Protein AF-A0A0L6UCV4-F1 (afdb_monomer_lite)

Structure (mmCIF, N/CA/C/O backbone):
data_AF-A0A0L6UCV4-F1
#
_entry.id   AF-A0A0L6UCV4-F1
#
loop_
_atom_site.group_PDB
_atom_site.id
_atom_site.type_symbol
_atom_site.label_atom_id
_atom_site.label_alt_id
_atom_site.label_comp_id
_atom_site.label_asym_id
_atom_site.label_entity_id
_atom_site.label_seq_id
_atom_site.pdbx_PDB_ins_code
_atom_site.Cartn_x
_atom_site.Cartn_y
_atom_site.Cartn_z
_atom_site.occupancy
_atom_site.B_iso_or_equiv
_atom_site.auth_seq_id
_atom_site.auth_comp_id
_atom_site.auth_asym_id
_atom_site.auth_atom_id
_atom_site.pdbx_PDB_model_num
ATOM 1 N N . MET A 1 1 ? 5.049 -22.445 -0.123 1.00 30.50 1 MET A N 1
ATOM 2 C CA . MET A 1 1 ? 5.951 -21.319 -0.442 1.00 30.50 1 MET A CA 1
ATOM 3 C C . MET A 1 1 ? 5.104 -20.078 -0.670 1.00 30.50 1 MET A C 1
ATOM 5 O O . MET A 1 1 ? 4.437 -19.988 -1.695 1.00 30.50 1 MET A O 1
ATOM 9 N N . SER A 1 2 ? 5.049 -19.165 0.298 1.00 37.09 2 SER A N 1
ATOM 10 C CA . SER A 1 2 ? 4.362 -17.883 0.118 1.00 37.09 2 SER A CA 1
ATOM 11 C C . SER A 1 2 ? 5.200 -17.048 -0.833 1.00 37.09 2 SER A C 1
ATOM 13 O O . SER A 1 2 ? 6.263 -16.565 -0.464 1.00 37.09 2 SER A O 1
ATOM 15 N N . ASN A 1 3 ? 4.762 -16.945 -2.084 1.00 39.03 3 ASN A N 1
ATOM 16 C CA . ASN A 1 3 ? 5.388 -16.076 -3.066 1.00 39.03 3 ASN A CA 1
ATOM 17 C C . ASN A 1 3 ? 5.055 -14.634 -2.667 1.00 39.03 3 ASN A C 1
ATOM 19 O O . ASN A 1 3 ? 4.104 -14.044 -3.178 1.00 39.03 3 ASN A O 1
ATOM 23 N N . SER A 1 4 ? 5.787 -14.098 -1.690 1.00 46.34 4 SER A N 1
ATOM 24 C CA . SER A 1 4 ? 5.832 -12.683 -1.338 1.00 46.34 4 SER A CA 1
ATOM 25 C C . SER A 1 4 ? 6.437 -11.934 -2.522 1.00 46.34 4 SER A C 1
ATOM 27 O O . SER A 1 4 ? 7.593 -11.522 -2.511 1.00 46.34 4 SER A O 1
ATOM 29 N N . LYS A 1 5 ? 5.666 -11.839 -3.609 1.00 56.22 5 LYS A N 1
ATOM 30 C CA . LYS A 1 5 ? 5.983 -11.017 -4.767 1.00 56.22 5 LYS A CA 1
ATOM 31 C C . LYS A 1 5 ? 5.950 -9.583 -4.276 1.00 56.22 5 LYS A C 1
ATOM 33 O O . LYS A 1 5 ? 4.869 -9.037 -4.067 1.00 56.22 5 LYS A O 1
ATOM 38 N N . ASN A 1 6 ? 7.139 -9.033 -4.053 1.00 70.44 6 ASN A N 1
ATOM 39 C CA . ASN A 1 6 ? 7.368 -7.642 -3.696 1.00 70.44 6 ASN A CA 1
ATOM 40 C C . ASN A 1 6 ? 6.399 -6.751 -4.475 1.00 70.44 6 ASN A C 1
ATOM 42 O O . ASN A 1 6 ? 6.364 -6.786 -5.712 1.00 70.44 6 ASN A O 1
ATOM 46 N N . LEU A 1 7 ? 5.570 -6.002 -3.748 1.00 77.12 7 LEU A N 1
ATOM 47 C CA . LEU A 1 7 ? 4.728 -5.001 -4.379 1.00 77.12 7 LEU A CA 1
ATOM 48 C C . LEU A 1 7 ? 5.632 -4.031 -5.143 1.00 77.12 7 LEU A C 1
ATOM 50 O O . LEU A 1 7 ? 6.724 -3.710 -4.671 1.00 77.12 7 LEU A O 1
ATOM 54 N N . PRO A 1 8 ? 5.231 -3.611 -6.352 1.00 75.44 8 PRO A N 1
ATOM 55 C CA . PRO A 1 8 ? 6.078 -2.762 -7.167 1.00 75.44 8 PRO A CA 1
ATOM 56 C C . PRO A 1 8 ? 6.280 -1.426 -6.457 1.00 75.44 8 PRO A C 1
ATOM 58 O O . PRO A 1 8 ? 5.323 -0.819 -5.972 1.00 75.44 8 PRO A O 1
ATOM 61 N N . VAL A 1 9 ? 7.517 -0.943 -6.455 1.00 82.00 9 VAL A N 1
ATOM 62 C CA . VAL A 1 9 ? 7.798 0.433 -6.059 1.00 82.00 9 VAL A CA 1
ATOM 63 C C . VAL A 1 9 ? 7.415 1.355 -7.220 1.00 82.00 9 VAL A C 1
ATOM 65 O O . VAL A 1 9 ? 7.690 1.035 -8.377 1.00 82.00 9 VAL A O 1
ATOM 68 N N . LEU A 1 10 ? 6.777 2.493 -6.939 1.00 79.00 10 LEU A N 1
ATOM 69 C CA . LEU A 1 10 ? 6.310 3.444 -7.954 1.00 79.00 10 LEU A CA 1
ATOM 70 C C . LEU A 1 10 ? 7.455 3.976 -8.830 1.00 79.00 10 LEU A C 1
ATOM 72 O O . LEU A 1 10 ? 7.231 4.318 -9.980 1.00 79.00 10 LEU A O 1
ATOM 76 N N . THR A 1 11 ? 8.691 4.009 -8.333 1.00 77.12 11 THR A N 1
ATOM 77 C CA . THR A 1 11 ? 9.872 4.384 -9.130 1.00 77.12 11 THR A CA 1
ATOM 78 C C . THR A 1 11 ? 10.217 3.373 -10.229 1.00 77.12 11 THR A C 1
ATOM 80 O O . THR A 1 11 ? 10.888 3.734 -11.189 1.00 77.12 11 THR A O 1
ATOM 83 N N . ALA A 1 12 ? 9.751 2.125 -10.119 1.00 76.38 12 ALA A N 1
ATOM 84 C CA . ALA A 1 12 ? 10.045 1.039 -11.055 1.00 76.38 12 ALA A CA 1
ATOM 85 C C . ALA A 1 12 ? 8.912 0.772 -12.067 1.00 76.38 12 ALA A C 1
ATOM 87 O O . ALA A 1 12 ? 8.992 -0.169 -12.857 1.00 76.38 12 ALA A O 1
ATOM 88 N N . THR A 1 13 ? 7.816 1.537 -12.033 1.00 80.38 13 THR A N 1
ATOM 89 C CA . THR A 1 13 ? 6.656 1.321 -12.911 1.00 80.38 13 THR A CA 1
ATOM 90 C C . THR A 1 13 ? 5.845 2.607 -13.107 1.00 80.38 13 THR A C 1
ATOM 92 O O . THR A 1 13 ? 6.114 3.620 -12.478 1.00 80.38 13 THR A O 1
ATOM 95 N N . ASN A 1 14 ? 4.832 2.598 -13.977 1.00 87.19 14 ASN A N 1
ATOM 96 C CA . ASN A 1 14 ? 3.912 3.733 -14.086 1.00 87.19 14 ASN A CA 1
ATOM 97 C C . ASN A 1 14 ? 2.815 3.674 -13.008 1.00 87.19 14 ASN A C 1
ATOM 99 O O . ASN A 1 14 ? 2.485 2.610 -12.476 1.00 87.19 14 ASN A O 1
ATOM 103 N N . PHE A 1 15 ? 2.209 4.827 -12.723 1.00 84.69 15 PHE A N 1
ATOM 104 C CA . PHE A 1 15 ? 1.212 4.968 -11.661 1.00 84.69 15 PHE A CA 1
ATOM 105 C C . PHE A 1 15 ? 0.012 4.021 -11.810 1.00 84.69 15 PHE A C 1
ATOM 107 O O . PHE A 1 15 ? -0.452 3.463 -10.817 1.00 84.69 15 PHE A O 1
ATOM 114 N N . SER A 1 16 ? -0.472 3.785 -13.032 1.00 89.25 16 SER A N 1
ATOM 115 C CA . SER A 1 16 ? -1.620 2.904 -13.279 1.00 89.25 16 SER A CA 1
ATOM 116 C C . SER A 1 16 ? -1.312 1.449 -12.922 1.00 89.25 16 SER A C 1
ATOM 118 O O . SER A 1 16 ? -2.075 0.813 -12.193 1.00 89.25 16 SER A O 1
ATOM 120 N N . ALA A 1 17 ? -0.169 0.930 -13.377 1.00 87.12 17 ALA A N 1
ATOM 121 C CA . ALA A 1 17 ? 0.267 -0.432 -13.075 1.00 87.12 17 ALA A CA 1
ATOM 122 C C . ALA A 1 17 ? 0.569 -0.625 -11.579 1.00 87.12 17 ALA A C 1
ATOM 124 O O . ALA A 1 17 ? 0.193 -1.645 -10.991 1.00 87.12 17 ALA A O 1
ATOM 125 N N . TRP A 1 18 ? 1.197 0.373 -10.954 1.00 89.69 18 TRP A N 1
ATOM 126 C CA . TRP A 1 18 ? 1.409 0.425 -9.508 1.00 89.69 18 TRP A CA 1
ATOM 127 C C . TRP A 1 18 ? 0.085 0.349 -8.741 1.00 89.69 18 TRP A C 1
ATOM 129 O O . TRP A 1 18 ? -0.103 -0.536 -7.902 1.00 89.69 18 TRP A O 1
ATOM 139 N N . LYS A 1 19 ? -0.866 1.224 -9.088 1.00 89.81 19 LYS A N 1
ATOM 140 C CA . LYS A 1 19 ? -2.174 1.330 -8.436 1.00 89.81 19 LYS A CA 1
ATOM 141 C C . LYS A 1 19 ? -2.943 0.014 -8.502 1.00 89.81 19 LYS A C 1
ATOM 143 O O . LYS A 1 19 ? -3.444 -0.431 -7.474 1.00 89.81 19 LYS A O 1
ATOM 148 N N . ILE A 1 20 ? -2.994 -0.633 -9.670 1.00 91.38 20 ILE A N 1
ATOM 149 C CA . ILE A 1 20 ? -3.680 -1.925 -9.849 1.00 91.38 20 ILE A CA 1
ATOM 150 C C . ILE A 1 20 ? -3.091 -2.992 -8.918 1.00 91.38 20 ILE A C 1
ATOM 152 O O . ILE A 1 20 ? -3.837 -3.710 -8.253 1.00 91.38 20 ILE A O 1
ATOM 156 N N . LYS A 1 21 ? -1.759 -3.083 -8.823 1.00 90.94 21 LYS A N 1
ATOM 157 C CA . LYS A 1 21 ? -1.092 -4.083 -7.977 1.00 90.94 21 LYS A CA 1
ATOM 158 C C . LYS A 1 21 ? -1.308 -3.826 -6.485 1.00 90.94 21 LYS A C 1
ATOM 160 O O . LYS A 1 21 ? -1.640 -4.760 -5.759 1.00 90.94 21 LYS A O 1
ATOM 165 N N . VAL A 1 22 ? -1.192 -2.575 -6.037 1.00 90.31 22 VAL A N 1
ATOM 166 C CA . VAL A 1 22 ? -1.467 -2.194 -4.640 1.00 90.31 22 VAL A CA 1
ATOM 167 C C . VAL A 1 22 ? -2.930 -2.457 -4.274 1.00 90.31 22 VAL A C 1
ATOM 169 O O . VAL A 1 22 ? -3.213 -3.005 -3.207 1.00 90.31 22 VAL A O 1
ATOM 172 N N . GLN A 1 23 ? -3.869 -2.123 -5.165 1.00 91.75 23 GLN A N 1
ATOM 173 C CA . GLN A 1 23 ? -5.289 -2.411 -4.964 1.00 91.75 23 GLN A CA 1
ATOM 174 C C . GLN A 1 23 ? -5.553 -3.915 -4.882 1.00 91.75 23 GLN A C 1
ATOM 176 O O . GLN A 1 23 ? -6.203 -4.352 -3.935 1.00 91.75 23 GLN A O 1
ATOM 181 N N . GLY A 1 24 ? -5.007 -4.704 -5.812 1.00 92.06 24 GLY A N 1
ATOM 182 C CA . GLY A 1 24 ? -5.140 -6.162 -5.813 1.00 92.06 24 GLY A CA 1
ATOM 183 C C . GLY A 1 24 ? -4.606 -6.799 -4.529 1.00 92.06 24 GLY A C 1
ATOM 184 O O . GLY A 1 24 ? -5.272 -7.648 -3.941 1.00 92.06 24 GLY A O 1
ATOM 185 N N . TYR A 1 25 ? -3.465 -6.326 -4.028 1.00 92.12 25 TYR A N 1
ATOM 186 C CA . TYR A 1 25 ? -2.932 -6.757 -2.736 1.00 92.12 25 TYR A CA 1
ATOM 187 C C . TYR A 1 25 ? -3.873 -6.407 -1.581 1.00 92.12 25 TYR A C 1
ATOM 189 O O . TYR A 1 25 ? -4.252 -7.266 -0.788 1.00 92.12 25 TYR A O 1
ATOM 197 N N . CYS A 1 26 ? -4.344 -5.160 -1.514 1.00 92.12 26 CYS A N 1
ATOM 198 C CA . CYS A 1 26 ? -5.293 -4.767 -0.478 1.00 92.12 26 CYS A CA 1
ATOM 199 C C . CYS A 1 26 ? -6.603 -5.571 -0.556 1.00 92.12 26 CYS A C 1
ATOM 201 O O . CYS A 1 26 ? -7.198 -5.844 0.482 1.00 92.12 26 CYS A O 1
ATOM 203 N N . MET A 1 27 ? -7.059 -5.982 -1.744 1.00 93.00 27 MET A N 1
ATOM 204 C CA . MET A 1 27 ? -8.223 -6.866 -1.892 1.00 93.00 27 MET A CA 1
ATOM 205 C C . MET A 1 27 ? -7.956 -8.257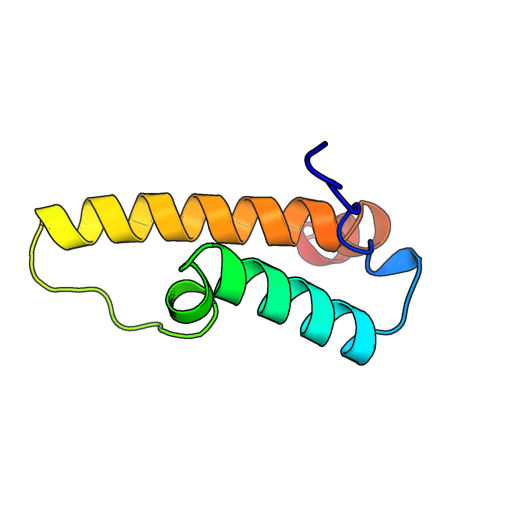 -1.310 1.00 93.00 27 MET A C 1
ATOM 207 O O . MET A 1 27 ? -8.760 -8.732 -0.512 1.00 93.00 27 MET A O 1
ATOM 211 N N . GLN A 1 28 ? -6.812 -8.870 -1.632 1.00 92.44 28 GLN A N 1
ATOM 212 C CA . GLN A 1 28 ? -6.421 -10.193 -1.118 1.00 92.44 28 GLN A CA 1
ATOM 213 C C . GLN A 1 28 ? -6.323 -10.237 0.413 1.00 92.44 28 GLN A C 1
ATOM 215 O O . GLN A 1 28 ? -6.595 -11.266 1.021 1.00 92.44 28 GLN A O 1
ATOM 220 N N . HIS A 1 29 ? -5.979 -9.111 1.040 1.00 90.75 29 HIS A N 1
ATOM 221 C CA . HIS A 1 29 ? -5.810 -9.004 2.489 1.00 90.75 29 HIS A CA 1
ATOM 222 C C . HIS A 1 29 ? -7.014 -8.375 3.220 1.00 90.75 29 HIS A C 1
ATOM 224 O O . HIS A 1 29 ? -6.916 -8.059 4.406 1.00 90.75 29 HIS A O 1
ATOM 230 N N . GLY A 1 30 ? -8.151 -8.158 2.543 1.00 91.38 30 GLY A N 1
ATOM 231 C CA . GLY A 1 30 ? -9.350 -7.561 3.155 1.00 91.38 30 GLY A CA 1
ATOM 232 C C . GLY A 1 30 ? -9.193 -6.083 3.549 1.00 91.38 30 GLY A C 1
ATOM 233 O O . GLY A 1 30 ? -9.967 -5.547 4.344 1.00 91.38 30 GLY A O 1
ATOM 234 N N . LEU A 1 31 ? -8.188 -5.408 2.992 1.00 92.44 31 LEU A N 1
ATOM 235 C CA . LEU A 1 31 ? -7.819 -4.026 3.284 1.00 92.44 31 LEU A CA 1
ATOM 236 C C . LEU A 1 31 ? -8.393 -3.009 2.285 1.00 92.44 31 LEU A C 1
ATOM 238 O O . LEU A 1 31 ? -8.409 -1.814 2.573 1.00 92.44 31 LEU A O 1
ATOM 242 N N . TYR A 1 32 ? -8.899 -3.456 1.131 1.00 90.75 32 TYR A N 1
ATOM 243 C CA . TYR A 1 32 ? -9.338 -2.583 0.030 1.00 90.75 32 TYR A CA 1
ATOM 244 C C . TYR A 1 32 ? -10.319 -1.483 0.462 1.00 90.75 32 TYR A C 1
ATOM 246 O O . TYR A 1 32 ? -10.179 -0.325 0.073 1.00 90.75 32 TYR A O 1
ATOM 254 N N . ARG A 1 33 ? -11.274 -1.814 1.338 1.00 89.31 33 ARG A N 1
ATOM 255 C CA . ARG A 1 33 ? -12.266 -0.855 1.854 1.00 89.31 33 ARG A CA 1
ATOM 256 C C . ARG A 1 33 ? -11.648 0.318 2.622 1.00 89.31 33 ARG A C 1
ATOM 258 O O . ARG A 1 33 ? -12.278 1.363 2.733 1.00 89.31 33 ARG A O 1
ATOM 265 N N . PHE A 1 34 ? -10.432 0.165 3.137 1.00 89.38 34 PHE A N 1
ATOM 266 C CA . PHE A 1 34 ? -9.735 1.198 3.898 1.00 89.38 34 PHE A CA 1
ATOM 267 C C . PHE A 1 34 ? -8.872 2.119 3.022 1.00 89.38 34 PHE A C 1
ATOM 269 O O . PHE A 1 34 ? -8.414 3.136 3.531 1.00 89.38 34 PHE A O 1
ATOM 276 N N . LEU A 1 35 ? -8.718 1.824 1.719 1.00 85.25 35 LEU A N 1
ATOM 277 C CA . LEU A 1 35 ? -8.079 2.730 0.751 1.00 85.25 35 LEU A CA 1
ATOM 278 C C . LEU A 1 35 ? -8.963 3.938 0.412 1.00 85.25 35 LEU A C 1
ATOM 280 O O . LEU A 1 35 ? -8.465 5.051 0.304 1.00 85.25 35 LEU A O 1
ATOM 284 N N . ASN A 1 36 ? -10.270 3.716 0.236 1.00 77.81 36 ASN A N 1
ATOM 285 C CA . ASN A 1 36 ? -11.164 4.699 -0.392 1.00 77.81 36 ASN A CA 1
ATOM 286 C C . ASN A 1 36 ? -12.338 5.145 0.488 1.00 77.81 36 ASN A C 1
ATOM 288 O O . ASN A 1 36 ? -13.103 6.009 0.072 1.00 77.81 36 ASN A O 1
ATOM 292 N N . ASN A 1 37 ? -12.537 4.561 1.675 1.00 78.62 37 ASN A N 1
ATOM 293 C CA . ASN A 1 37 ? -13.691 4.900 2.505 1.00 78.62 37 ASN A CA 1
ATOM 294 C C . ASN A 1 37 ? -13.321 5.942 3.578 1.00 78.62 37 ASN A C 1
ATOM 296 O O . ASN A 1 37 ? -12.623 5.598 4.542 1.00 78.62 37 ASN A O 1
ATOM 300 N N . PRO A 1 38 ? -13.801 7.197 3.485 1.00 67.75 38 PRO A N 1
ATOM 301 C CA . PRO A 1 38 ? -13.545 8.223 4.492 1.00 67.75 38 PRO A CA 1
ATOM 302 C C . PRO A 1 38 ? -14.408 8.060 5.751 1.00 67.75 38 PRO A C 1
ATOM 304 O O . PRO A 1 38 ? -13.987 8.492 6.822 1.00 67.75 38 PRO A O 1
ATOM 307 N N . LYS A 1 39 ? -15.554 7.367 5.675 1.00 76.81 39 LYS A N 1
ATOM 308 C CA . LYS A 1 39 ? -16.557 7.325 6.747 1.00 76.81 39 LYS A CA 1
ATOM 309 C C . LYS A 1 39 ? -16.095 6.506 7.950 1.00 76.81 39 LYS A C 1
ATOM 311 O O . LYS A 1 39 ? -16.016 5.280 7.863 1.00 76.81 39 LYS A O 1
ATOM 316 N N . ALA A 1 40 ? -15.807 7.175 9.063 1.00 74.19 40 ALA A N 1
ATOM 317 C CA . ALA A 1 40 ? -15.539 6.515 10.334 1.00 74.19 40 ALA A CA 1
ATOM 318 C C . ALA A 1 40 ? -16.816 5.833 10.876 1.00 74.19 40 ALA A C 1
ATOM 320 O O . ALA A 1 40 ? -17.910 6.380 10.723 1.00 74.19 40 ALA A O 1
ATOM 321 N N . PRO A 1 41 ? -16.708 4.629 11.460 1.00 82.62 41 PRO A N 1
ATOM 322 C CA . PRO A 1 41 ? -17.800 4.007 12.190 1.00 82.62 41 PRO A CA 1
ATOM 323 C C . PRO A 1 41 ? -18.058 4.771 13.493 1.00 82.62 41 PRO A C 1
ATOM 325 O O . PRO A 1 41 ? -17.143 5.350 14.066 1.00 82.62 41 PRO A O 1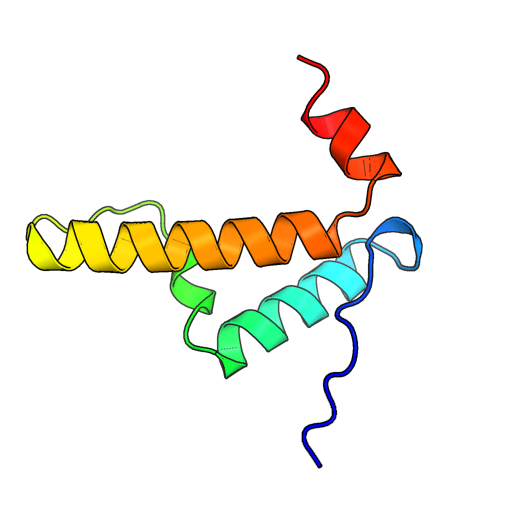
ATOM 328 N N . SER A 1 42 ? -19.305 4.748 13.960 1.00 84.94 42 SER A N 1
ATOM 329 C CA . SER A 1 42 ? -19.718 5.384 15.222 1.00 84.94 42 SER A CA 1
ATOM 330 C C . SER A 1 42 ? -19.458 4.512 16.457 1.00 84.94 42 SER A C 1
ATOM 332 O O . SER A 1 42 ? -19.574 4.979 17.581 1.00 84.94 42 SER A O 1
ATOM 334 N N . ASP A 1 43 ? -19.142 3.237 16.243 1.00 89.31 43 ASP A N 1
ATOM 335 C CA . ASP A 1 43 ? -18.887 2.242 17.283 1.00 89.31 43 ASP A CA 1
ATOM 336 C C . ASP A 1 43 ? -17.406 2.290 17.708 1.00 89.31 43 ASP A C 1
ATOM 338 O O . ASP A 1 43 ? -16.547 2.101 16.838 1.00 89.31 43 ASP A O 1
ATOM 342 N N . PRO A 1 44 ? -17.092 2.504 19.002 1.00 85.06 44 PRO A N 1
ATOM 343 C CA . PRO A 1 44 ? -15.718 2.618 19.496 1.00 85.06 44 PRO A CA 1
ATOM 344 C C . PRO A 1 44 ? -14.806 1.442 19.127 1.00 85.06 44 PRO A C 1
ATOM 346 O O . PRO A 1 44 ? -13.687 1.662 18.667 1.00 85.06 44 PRO A O 1
ATOM 349 N N . ALA A 1 45 ? -15.289 0.200 19.226 1.00 84.50 45 ALA A N 1
ATOM 350 C CA . ALA A 1 45 ? -14.491 -0.982 18.892 1.00 84.50 45 ALA A CA 1
ATOM 351 C C . ALA A 1 45 ? -14.182 -1.040 17.387 1.00 84.50 45 ALA A C 1
ATOM 353 O O . ALA A 1 45 ? -13.101 -1.445 16.956 1.00 84.50 45 ALA A O 1
ATOM 354 N N . LYS A 1 46 ? -15.119 -0.569 16.556 1.00 86.56 46 LYS A N 1
ATOM 355 C CA . LYS A 1 46 ? -14.916 -0.468 15.103 1.00 86.56 46 LYS A CA 1
ATOM 356 C C . LYS A 1 46 ? -14.007 0.704 14.716 1.00 86.56 46 LYS A C 1
ATOM 358 O O . LYS A 1 46 ? -13.445 0.677 13.619 1.00 86.56 46 LYS A O 1
ATOM 363 N N . ILE A 1 47 ? -13.871 1.730 15.561 1.00 87.69 47 ILE A N 1
ATOM 364 C CA . ILE A 1 47 ? -12.927 2.840 15.350 1.00 87.69 47 ILE A CA 1
ATOM 365 C C . ILE A 1 47 ? -11.492 2.343 15.524 1.00 87.69 47 ILE A C 1
ATOM 367 O O . ILE A 1 47 ? -10.652 2.642 14.672 1.00 87.69 47 ILE A O 1
ATOM 371 N N . GLU A 1 48 ? -11.222 1.565 16.572 1.00 88.31 48 GLU A N 1
ATOM 372 C CA . GLU A 1 48 ? -9.892 1.005 16.835 1.00 88.31 48 GLU A CA 1
ATOM 373 C C . GLU A 1 48 ? -9.462 0.038 15.724 1.00 88.31 48 GLU A C 1
ATOM 375 O O . GLU A 1 48 ? -8.441 0.284 15.077 1.00 88.31 48 GLU A O 1
ATOM 380 N N . ASP A 1 49 ? -10.302 -0.950 15.372 1.00 89.06 49 ASP A N 1
ATOM 381 C CA . ASP A 1 49 ? -10.024 -1.862 14.246 1.00 89.06 49 ASP A CA 1
ATOM 382 C C . ASP A 1 49 ? -9.772 -1.075 12.954 1.00 89.06 49 ASP A C 1
ATOM 384 O O . ASP A 1 49 ? -8.767 -1.274 12.270 1.00 89.06 49 ASP A O 1
ATOM 388 N N . ARG A 1 50 ? -10.630 -0.101 12.628 1.00 88.00 50 ARG A N 1
ATOM 389 C CA . ARG A 1 50 ? -10.431 0.737 11.439 1.00 88.00 50 ARG A CA 1
ATOM 390 C C . ARG A 1 50 ? -9.103 1.485 11.471 1.00 88.00 50 ARG A C 1
ATOM 392 O O . ARG A 1 50 ? -8.482 1.630 10.415 1.00 88.00 50 ARG A O 1
ATOM 399 N N . THR A 1 51 ? -8.704 2.002 12.627 1.00 89.50 51 THR A N 1
ATOM 400 C CA . THR A 1 51 ? -7.455 2.748 12.787 1.00 89.50 51 THR A CA 1
ATOM 401 C C . THR A 1 51 ? -6.268 1.836 12.521 1.00 89.50 51 THR A C 1
ATOM 403 O O . THR A 1 51 ? -5.434 2.166 11.677 1.00 89.50 51 THR A O 1
ATOM 406 N N . GLU A 1 52 ? -6.250 0.639 13.105 1.00 91.62 52 GLU A N 1
ATOM 407 C CA . GLU A 1 52 ? -5.218 -0.358 12.823 1.00 91.62 52 GLU A CA 1
ATOM 408 C C . GLU A 1 52 ? -5.166 -0.746 11.342 1.00 91.62 52 GLU A C 1
ATOM 410 O O . GLU A 1 52 ? -4.091 -0.783 10.736 1.00 91.62 52 GLU A O 1
ATOM 415 N N . LYS A 1 53 ? -6.318 -1.020 10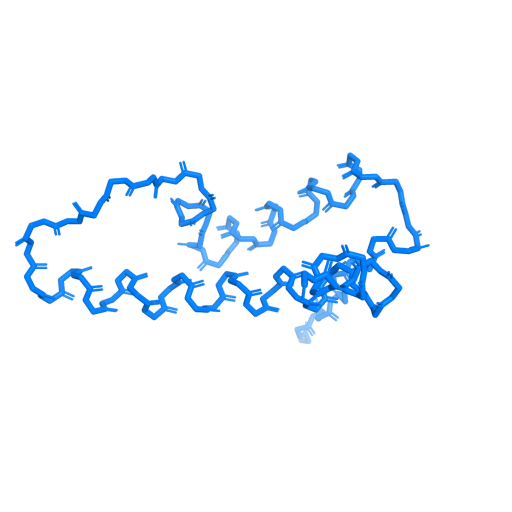.712 1.00 92.50 53 LYS A N 1
ATOM 416 C CA . LYS A 1 53 ? -6.353 -1.377 9.284 1.00 92.50 53 LYS A CA 1
ATOM 417 C C . LYS A 1 53 ? -5.878 -0.225 8.402 1.00 92.50 53 LYS A C 1
ATOM 419 O O . LYS A 1 53 ? -5.202 -0.477 7.405 1.00 92.50 53 LYS A O 1
ATOM 424 N N . ARG A 1 54 ? -6.182 1.027 8.762 1.00 90.75 54 ARG A N 1
ATOM 425 C CA . ARG A 1 54 ? -5.666 2.213 8.065 1.00 90.75 54 ARG A CA 1
ATOM 426 C C . ARG A 1 54 ? -4.158 2.347 8.218 1.00 90.75 54 ARG A C 1
ATOM 428 O O . ARG A 1 54 ? -3.499 2.547 7.208 1.00 90.75 54 ARG A O 1
ATOM 435 N N . ILE A 1 55 ? -3.609 2.159 9.418 1.00 92.19 55 ILE A N 1
ATOM 436 C CA . ILE A 1 55 ? -2.154 2.157 9.643 1.00 92.19 55 ILE A CA 1
ATOM 437 C C . ILE A 1 55 ? -1.479 1.105 8.755 1.00 92.19 55 ILE A C 1
ATOM 439 O O . ILE A 1 55 ? -0.492 1.408 8.087 1.00 92.19 55 ILE A O 1
ATOM 443 N N . ARG A 1 56 ? -2.046 -0.106 8.663 1.00 92.00 56 ARG A N 1
ATOM 444 C CA . ARG A 1 56 ? -1.521 -1.160 7.776 1.00 92.00 56 ARG A CA 1
ATOM 445 C C . ARG A 1 56 ? -1.547 -0.749 6.302 1.00 92.00 56 ARG A C 1
ATOM 447 O O . ARG A 1 56 ? -0.548 -0.925 5.611 1.00 92.00 56 ARG A O 1
ATOM 454 N N . VAL A 1 57 ? -2.658 -0.186 5.822 1.00 91.62 57 VAL A N 1
ATOM 455 C CA . VAL A 1 57 ? -2.765 0.326 4.443 1.00 91.62 57 VAL A CA 1
ATOM 456 C C . VAL A 1 57 ? -1.753 1.437 4.181 1.00 91.62 57 VAL A C 1
ATOM 458 O O . VAL A 1 57 ? -1.074 1.405 3.158 1.00 91.62 57 VAL A O 1
ATOM 461 N N . THR A 1 58 ? -1.602 2.381 5.110 1.00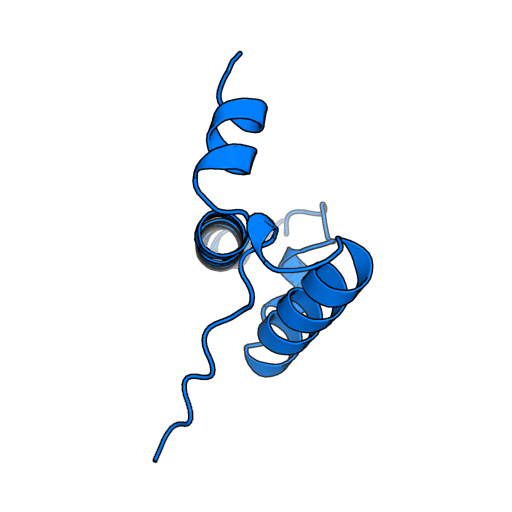 89.50 58 THR A N 1
ATOM 462 C CA . THR A 1 58 ? -0.595 3.440 5.022 1.00 89.50 58 THR A CA 1
ATOM 463 C C . THR A 1 58 ? 0.808 2.847 4.925 1.00 89.50 58 THR A C 1
ATOM 465 O O . THR A 1 58 ? 1.544 3.214 4.018 1.00 89.50 58 THR A O 1
ATOM 468 N N . GLY A 1 59 ? 1.160 1.871 5.767 1.00 89.81 59 GLY A N 1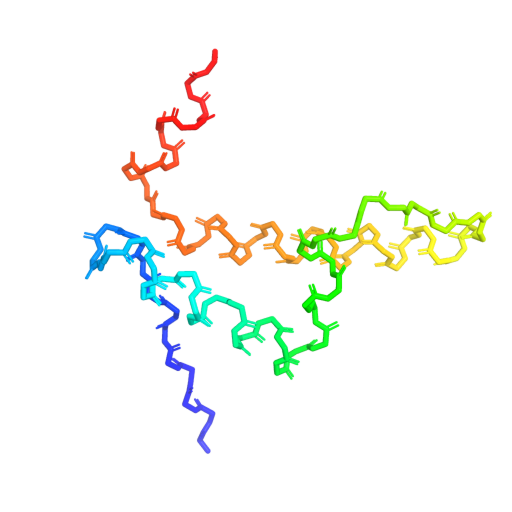
ATOM 469 C CA . GLY A 1 59 ? 2.454 1.185 5.700 1.00 89.81 59 GLY A CA 1
ATOM 470 C C . GLY A 1 59 ? 2.724 0.542 4.335 1.00 89.81 59 GLY A C 1
ATOM 471 O O . GLY A 1 59 ? 3.796 0.735 3.766 1.00 89.81 59 GLY A O 1
ATOM 472 N N . ILE A 1 60 ? 1.726 -0.139 3.759 1.00 89.75 60 ILE A N 1
ATOM 473 C CA . ILE A 1 60 ? 1.817 -0.708 2.403 1.00 89.75 60 ILE A CA 1
ATOM 474 C C . ILE A 1 60 ? 2.084 0.397 1.375 1.00 89.75 60 ILE A C 1
ATOM 476 O O . ILE A 1 60 ? 2.982 0.264 0.546 1.00 89.75 60 ILE A O 1
ATOM 480 N N . LEU A 1 61 ? 1.341 1.505 1.428 1.00 88.88 61 LEU A N 1
ATOM 481 C CA . LEU A 1 61 ? 1.525 2.625 0.503 1.00 88.88 61 LEU A CA 1
ATOM 482 C C . LEU A 1 61 ? 2.918 3.253 0.637 1.00 88.88 61 LEU A C 1
ATOM 484 O O . LEU A 1 61 ? 3.555 3.496 -0.384 1.00 88.88 61 LEU A O 1
ATOM 488 N N . TYR A 1 62 ? 3.410 3.445 1.864 1.00 85.75 62 TYR A N 1
ATOM 489 C CA . TYR A 1 62 ? 4.757 3.953 2.154 1.00 85.75 62 TYR A CA 1
ATOM 490 C C . TYR A 1 62 ? 5.862 3.046 1.595 1.00 85.75 62 TYR A C 1
ATOM 492 O O . TYR A 1 62 ? 6.850 3.532 1.050 1.00 85.75 62 TYR A O 1
ATOM 500 N N . GLN A 1 63 ? 5.689 1.728 1.664 1.00 84.50 63 GLN A N 1
ATOM 501 C CA . GLN A 1 63 ? 6.632 0.788 1.055 1.00 84.50 63 GLN A CA 1
ATOM 502 C C . GLN A 1 63 ? 6.570 0.834 -0.477 1.00 84.50 63 GLN A C 1
ATOM 504 O O . GLN A 1 63 ? 7.597 0.794 -1.152 1.00 84.50 63 GLN A O 1
ATOM 509 N N . CYS A 1 64 ? 5.366 0.950 -1.042 1.00 86.62 64 CYS A N 1
ATOM 510 C CA . CYS A 1 64 ? 5.167 0.889 -2.487 1.00 86.62 64 CYS A CA 1
ATOM 511 C C . CYS A 1 64 ? 5.456 2.219 -3.195 1.00 86.62 64 CYS A C 1
ATOM 513 O O . CYS A 1 64 ? 5.656 2.226 -4.404 1.00 86.62 64 CYS A O 1
ATOM 515 N N . ILE A 1 65 ? 5.447 3.361 -2.511 1.00 84.69 65 ILE A N 1
ATOM 516 C CA . ILE A 1 65 ? 5.712 4.668 -3.132 1.00 84.69 65 ILE A CA 1
ATOM 517 C C . ILE A 1 65 ? 7.206 4.876 -3.429 1.00 84.69 65 ILE A C 1
ATOM 519 O O . ILE A 1 65 ? 7.556 5.490 -4.440 1.00 84.69 65 ILE A O 1
ATOM 523 N N . GLY A 1 66 ? 8.081 4.287 -2.609 1.00 77.62 66 GLY A N 1
ATOM 524 C CA . GLY A 1 66 ? 9.535 4.398 -2.728 1.00 77.62 66 GLY A CA 1
ATOM 525 C C . GLY A 1 66 ? 10.087 5.734 -2.232 1.00 77.62 66 GLY A C 1
ATOM 526 O O . GLY A 1 66 ? 9.387 6.748 -2.223 1.00 77.62 66 GLY A O 1
ATOM 527 N N . GLU A 1 67 ? 11.364 5.743 -1.846 1.00 75.88 67 GLU A N 1
ATOM 528 C CA . GLU A 1 67 ? 12.025 6.886 -1.193 1.00 75.88 67 GLU A CA 1
ATOM 529 C C . GLU A 1 67 ? 11.944 8.185 -2.006 1.00 75.88 67 GLU A C 1
ATOM 531 O O . GLU A 1 67 ? 11.614 9.239 -1.463 1.00 75.88 67 GLU A O 1
ATOM 536 N N . THR A 1 68 ? 12.171 8.115 -3.323 1.00 71.94 68 THR A N 1
ATOM 537 C CA . THR A 1 68 ? 12.153 9.290 -4.210 1.00 71.94 68 THR A CA 1
ATOM 538 C C . THR A 1 68 ? 10.803 10.000 -4.214 1.00 71.94 68 THR A C 1
ATOM 540 O O . THR A 1 68 ? 10.741 11.227 -4.184 1.00 71.94 68 THR A O 1
ATOM 543 N N . ASN A 1 69 ? 9.708 9.241 -4.260 1.00 72.81 69 ASN A N 1
ATOM 544 C CA . ASN A 1 69 ? 8.374 9.826 -4.232 1.00 72.81 69 ASN A CA 1
ATOM 545 C C . ASN A 1 69 ? 8.005 10.233 -2.803 1.00 72.81 69 ASN A C 1
ATOM 547 O O . ASN A 1 69 ? 7.467 11.316 -2.616 1.00 72.81 69 ASN A O 1
ATOM 551 N N . HIS A 1 70 ? 8.363 9.435 -1.794 1.00 74.50 70 HIS A N 1
ATOM 552 C CA . HIS A 1 70 ? 8.144 9.766 -0.387 1.00 74.50 70 HIS A CA 1
ATOM 553 C C . HIS A 1 70 ? 8.712 11.147 -0.016 1.00 74.50 70 HIS A C 1
ATOM 555 O O . HIS A 1 70 ? 8.003 11.963 0.565 1.00 74.50 70 HIS A O 1
ATOM 561 N N . GLN A 1 71 ? 9.944 11.467 -0.431 1.00 71.50 71 GLN A N 1
ATOM 562 C CA . GLN A 1 71 ? 10.537 12.792 -0.203 1.00 71.50 71 GLN A CA 1
ATOM 563 C C . GLN A 1 71 ? 9.730 13.941 -0.829 1.00 71.50 71 GLN A C 1
ATOM 565 O O . GLN A 1 71 ? 9.718 15.039 -0.279 1.00 71.50 71 GLN A O 1
ATOM 570 N N . ARG A 1 72 ? 9.045 13.710 -1.957 1.00 71.94 72 ARG A N 1
ATOM 571 C CA . ARG A 1 72 ? 8.169 14.714 -2.587 1.00 71.94 72 ARG A CA 1
ATOM 572 C C . ARG A 1 72 ? 6.863 14.921 -1.821 1.00 71.94 72 ARG A C 1
ATOM 574 O O . ARG A 1 72 ? 6.298 16.000 -1.912 1.00 71.94 72 ARG A O 1
ATOM 581 N N . PHE A 1 73 ? 6.396 13.910 -1.088 1.00 67.94 73 PHE A N 1
ATOM 582 C CA . PHE A 1 73 ? 5.167 13.984 -0.291 1.00 67.94 73 PHE A CA 1
ATOM 583 C C . PHE A 1 73 ? 5.398 14.438 1.156 1.00 67.94 73 PHE A C 1
ATOM 585 O O . PHE A 1 73 ? 4.479 14.978 1.758 1.00 67.94 73 PHE A O 1
ATOM 592 N N . VAL A 1 74 ? 6.598 14.229 1.710 1.00 67.81 74 VAL A N 1
ATOM 593 C CA . VAL A 1 74 ? 6.954 14.621 3.091 1.00 67.81 74 VAL A CA 1
ATOM 594 C C . VAL A 1 74 ? 7.624 15.994 3.172 1.00 67.81 74 VAL A C 1
ATOM 596 O O . VAL A 1 74 ? 7.655 16.587 4.245 1.00 67.81 74 VAL A O 1
ATOM 599 N N . LYS A 1 75 ? 8.132 16.541 2.058 1.00 56.78 75 LYS A N 1
ATOM 600 C CA . LYS A 1 75 ? 8.539 17.952 2.003 1.00 56.78 75 LYS A CA 1
ATOM 601 C C . LYS A 1 75 ? 7.298 18.855 2.034 1.00 56.78 75 LYS A C 1
ATOM 603 O O . LYS A 1 75 ? 6.794 19.262 0.991 1.00 56.78 75 LYS A O 1
ATOM 608 N N . THR A 1 76 ? 6.844 19.141 3.246 1.00 46.72 76 THR A N 1
ATOM 609 C CA . THR A 1 76 ? 6.022 20.291 3.646 1.00 46.72 76 THR A CA 1
ATOM 610 C C . THR A 1 76 ? 6.832 21.148 4.593 1.00 46.72 76 THR A C 1
ATOM 612 O O . THR A 1 76 ? 7.467 20.544 5.488 1.00 46.72 76 THR A O 1
#

Organism: NCBI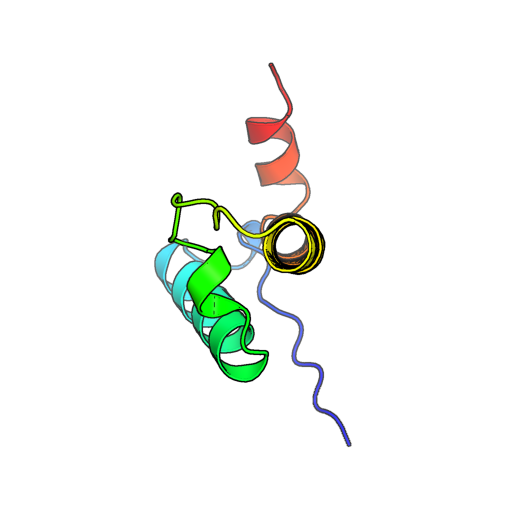:txid27349

pLDDT: mean 80.88, std 13.8, range [30.5, 93.0]

Secondary structure (DSSP, 8-state):
------PPPGGGS-HHHHHHHHHHHHHHTT-THHHH-----SSHHHHHHHHHHHHHHHHHHHHHH-HHHHHHHH--

Foldseek 3Di:
DPPPPPQAACVRDPPVVSVVSLLVVCVVVVLNCLVPDPDADPDPVSNVVSVVSNVVSVVSCVSRPDDVNVVVVPPD

Sequence (76 aa):
MSNSKNLPVLTATNFSAWKIKVQGYCMQHGLYRFLNNPKAPSDPAKIEDRTEKRIRVTGILYQCIGETNHQRFVKT

Radius of gyration: 13.98 Å; chains: 1; bounding box: 32×42×34 Å